Protein AF-A0A3D0WU70-F1 (afdb_monomer)

Structure (mmCIF, N/CA/C/O backbone):
data_AF-A0A3D0WU70-F1
#
_entry.id   AF-A0A3D0WU70-F1
#
loop_
_atom_site.group_PDB
_atom_site.id
_atom_site.type_symbol
_atom_site.label_atom_id
_atom_site.label_alt_id
_atom_site.label_comp_id
_atom_site.label_asym_id
_atom_site.label_entity_id
_atom_site.label_seq_id
_atom_site.pdbx_PDB_ins_code
_atom_site.Cartn_x
_atom_site.Cartn_y
_atom_site.Cartn_z
_atom_site.occupancy
_atom_site.B_iso_or_equiv
_atom_site.auth_seq_id
_atom_site.auth_comp_id
_atom_site.auth_asym_id
_atom_site.auth_atom_id
_atom_site.pdbx_PDB_model_num
ATOM 1 N N . MET A 1 1 ? 118.774 7.873 -28.230 1.00 44.16 1 MET A N 1
ATOM 2 C CA . MET A 1 1 ? 118.208 9.158 -27.761 1.00 44.16 1 MET A CA 1
ATOM 3 C C . MET A 1 1 ? 116.891 9.397 -28.495 1.00 44.16 1 MET A C 1
ATOM 5 O O . MET A 1 1 ? 116.901 9.299 -29.710 1.00 44.16 1 MET A O 1
ATOM 9 N N . LYS A 1 2 ? 115.827 9.745 -27.751 1.00 39.75 2 LYS A N 1
ATOM 10 C CA . LYS A 1 2 ? 114.505 10.269 -28.181 1.00 39.75 2 LYS A CA 1
ATOM 11 C C . LYS A 1 2 ? 113.320 9.288 -28.351 1.00 39.75 2 LYS A C 1
ATOM 13 O O . LYS A 1 2 ? 113.047 8.790 -29.428 1.00 39.75 2 LYS A O 1
ATOM 18 N N . ARG A 1 3 ? 112.591 9.202 -27.227 1.00 41.81 3 ARG A N 1
ATOM 19 C CA . ARG A 1 3 ? 111.144 9.433 -27.000 1.00 41.81 3 ARG A CA 1
ATOM 20 C C . ARG A 1 3 ? 110.108 8.402 -27.486 1.00 41.81 3 ARG A C 1
ATOM 22 O O . ARG A 1 3 ? 109.924 8.153 -28.666 1.00 41.81 3 ARG A O 1
ATOM 29 N N . GLN A 1 4 ? 109.414 7.897 -26.464 1.00 52.16 4 GLN A N 1
ATOM 30 C CA . GLN A 1 4 ? 108.217 7.061 -26.407 1.00 52.16 4 GLN A CA 1
ATOM 31 C C . GLN A 1 4 ? 107.026 7.684 -27.146 1.00 52.16 4 GLN A C 1
ATOM 33 O O . GLN A 1 4 ? 106.934 8.906 -27.178 1.00 52.16 4 GLN A O 1
ATOM 38 N N . ASN A 1 5 ? 106.080 6.850 -27.593 1.00 40.56 5 ASN A N 1
ATOM 39 C CA . ASN A 1 5 ? 104.654 7.185 -27.607 1.00 40.56 5 ASN A CA 1
ATOM 40 C C . ASN A 1 5 ? 103.823 5.925 -27.320 1.00 40.56 5 ASN A C 1
ATOM 42 O O . ASN A 1 5 ? 103.736 5.001 -28.125 1.00 40.56 5 ASN A O 1
ATOM 46 N N . LEU A 1 6 ? 103.253 5.920 -26.119 1.00 47.12 6 LEU A N 1
ATOM 47 C CA . LEU A 1 6 ? 102.232 5.016 -25.614 1.00 47.12 6 LEU A CA 1
ATOM 48 C C . LEU A 1 6 ? 100.904 5.366 -26.302 1.00 47.12 6 LEU A C 1
ATOM 50 O O . LEU A 1 6 ? 100.414 6.479 -26.123 1.00 47.12 6 LEU A O 1
ATOM 54 N N . ILE A 1 7 ? 100.320 4.448 -27.075 1.00 49.50 7 ILE A N 1
ATOM 55 C CA . ILE A 1 7 ? 98.948 4.605 -27.576 1.00 49.50 7 ILE A CA 1
ATOM 56 C C . ILE A 1 7 ? 98.047 3.684 -26.759 1.00 49.50 7 ILE A C 1
ATOM 58 O O . ILE A 1 7 ? 98.131 2.461 -26.829 1.00 49.50 7 ILE A O 1
ATOM 62 N N . ILE A 1 8 ? 97.230 4.325 -25.930 1.00 50.84 8 ILE A N 1
ATOM 63 C CA . ILE A 1 8 ? 96.223 3.733 -25.057 1.00 50.84 8 ILE A CA 1
ATOM 64 C C . ILE A 1 8 ? 95.051 3.274 -25.930 1.00 50.84 8 ILE A C 1
ATOM 66 O O . ILE A 1 8 ? 94.460 4.077 -26.649 1.00 50.84 8 ILE A O 1
ATOM 70 N N . LEU A 1 9 ? 94.711 1.986 -25.862 1.00 48.09 9 LEU A N 1
ATOM 71 C CA . LEU A 1 9 ? 93.532 1.419 -26.512 1.00 48.09 9 LEU A CA 1
ATOM 72 C C . LEU A 1 9 ? 92.296 1.758 -25.659 1.00 48.09 9 LEU A C 1
ATOM 74 O O . LEU A 1 9 ? 91.975 1.056 -24.701 1.00 48.09 9 LEU A O 1
ATOM 78 N N . THR A 1 10 ? 91.624 2.870 -25.949 1.00 51.91 10 THR A N 1
ATOM 79 C CA . THR A 1 10 ? 90.346 3.220 -25.317 1.00 51.91 10 THR A CA 1
ATOM 80 C C . THR A 1 10 ? 89.232 2.348 -25.895 1.00 51.91 10 THR A C 1
ATOM 82 O O . THR A 1 10 ? 88.769 2.554 -27.014 1.00 51.91 10 THR A O 1
ATOM 85 N N . GLY A 1 11 ? 88.801 1.346 -25.128 1.00 50.69 11 GLY A N 1
ATOM 86 C CA . GLY A 1 11 ? 87.610 0.559 -25.436 1.00 50.69 11 GLY A CA 1
ATOM 87 C C . GLY A 1 11 ? 86.354 1.431 -25.375 1.00 50.69 11 GLY A C 1
ATOM 88 O O . GLY A 1 11 ? 86.055 2.029 -24.343 1.00 50.69 11 GLY A O 1
ATOM 89 N N . LEU A 1 12 ? 85.617 1.502 -26.482 1.00 49.53 12 LEU A N 1
ATOM 90 C CA . LEU A 1 12 ? 84.320 2.166 -26.553 1.00 49.53 1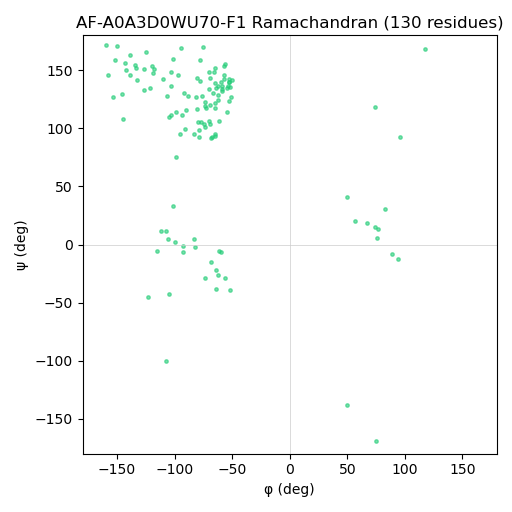2 LEU A CA 1
ATOM 91 C C . LEU A 1 12 ? 83.256 1.231 -25.954 1.00 49.53 12 LEU A C 1
ATOM 93 O O . LEU A 1 12 ? 82.792 0.305 -26.617 1.00 49.53 12 LEU A O 1
ATOM 97 N N . ILE A 1 13 ? 82.880 1.445 -24.692 1.00 60.00 13 ILE A N 1
ATOM 98 C CA . ILE A 1 13 ? 81.716 0.778 -24.093 1.00 60.00 13 ILE A CA 1
ATOM 99 C C . ILE A 1 13 ? 80.468 1.522 -24.572 1.00 60.00 13 ILE A C 1
ATOM 101 O O . ILE A 1 13 ? 80.178 2.630 -24.124 1.00 60.00 13 ILE A O 1
ATOM 105 N N . VAL A 1 14 ? 79.731 0.915 -25.499 1.00 57.75 14 VAL A N 1
ATOM 106 C CA . VAL A 1 14 ? 78.400 1.384 -25.896 1.00 57.75 14 VAL A CA 1
ATOM 107 C C . VAL A 1 14 ? 77.415 0.966 -24.803 1.00 57.75 14 VAL A C 1
ATOM 109 O O . VAL A 1 14 ? 77.066 -0.208 -24.695 1.00 57.75 14 VAL A O 1
ATOM 112 N N . LEU A 1 15 ? 76.971 1.916 -23.975 1.00 59.25 15 LEU A N 1
ATOM 113 C CA . LEU A 1 15 ? 75.803 1.712 -23.116 1.00 59.25 15 LEU A CA 1
ATOM 114 C C . LEU A 1 15 ? 74.556 1.679 -24.008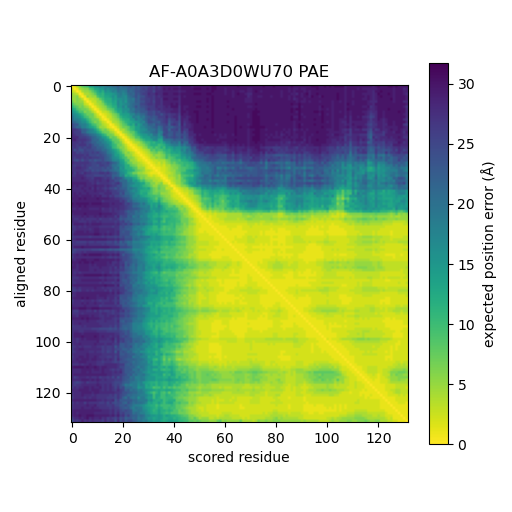 1.00 59.25 15 LEU A C 1
ATOM 116 O O . LEU A 1 15 ? 74.113 2.712 -24.507 1.00 59.25 15 LEU A O 1
ATOM 120 N N . LEU A 1 16 ? 73.982 0.494 -24.204 1.00 49.75 16 LEU A N 1
ATOM 121 C CA . LEU A 1 16 ? 72.638 0.375 -24.762 1.00 49.75 16 LEU A CA 1
ATOM 122 C C . LEU A 1 16 ? 71.626 0.737 -23.664 1.00 49.75 16 LEU A C 1
ATOM 124 O O . LEU A 1 16 ? 71.704 0.164 -22.573 1.00 49.75 16 LEU A O 1
ATOM 128 N N . PRO A 1 17 ? 70.674 1.657 -23.904 1.00 56.50 17 PRO A N 1
ATOM 129 C CA . PRO A 1 17 ? 69.612 1.909 -22.945 1.00 56.50 17 PRO A CA 1
ATOM 130 C C . PRO A 1 17 ? 68.750 0.649 -22.837 1.00 56.50 17 PRO A C 1
ATOM 132 O O . PRO A 1 17 ? 68.136 0.204 -23.810 1.00 56.50 17 PRO A O 1
ATOM 135 N N . LEU A 1 18 ? 68.720 0.064 -21.641 1.00 56.31 18 LEU A N 1
ATOM 136 C CA . LEU A 1 18 ? 67.798 -1.006 -21.295 1.00 56.31 18 LEU A CA 1
ATOM 137 C C . LEU A 1 18 ? 66.391 -0.391 -21.273 1.00 56.31 18 LEU A C 1
ATOM 139 O O . LEU A 1 18 ? 65.966 0.184 -20.274 1.00 56.31 18 LEU A O 1
ATOM 143 N N . ASN A 1 19 ? 65.676 -0.452 -22.395 1.00 61.56 19 ASN A N 1
ATOM 144 C CA . ASN A 1 19 ? 64.254 -0.132 -22.416 1.00 61.56 19 ASN A CA 1
ATOM 145 C C . ASN A 1 19 ? 63.524 -1.234 -21.644 1.00 61.56 19 ASN A C 1
ATOM 147 O O . ASN A 1 19 ? 63.159 -2.267 -22.206 1.00 61.56 19 ASN A O 1
ATOM 151 N N . ALA A 1 20 ? 63.330 -1.028 -20.343 1.00 60.97 20 ALA A N 1
ATOM 152 C CA . ALA A 1 20 ? 62.341 -1.771 -19.586 1.00 60.97 20 ALA A CA 1
ATOM 153 C C . ALA A 1 20 ? 60.964 -1.379 -20.142 1.00 60.97 20 ALA A C 1
ATOM 155 O O . ALA A 1 20 ? 60.397 -0.358 -19.767 1.00 60.97 20 ALA A O 1
ATOM 156 N N . GLN A 1 21 ? 60.448 -2.153 -21.100 1.00 64.25 21 GLN A N 1
ATOM 157 C CA . GLN A 1 21 ? 59.048 -2.044 -21.492 1.00 64.25 21 GLN A CA 1
ATOM 158 C C . GLN A 1 21 ? 58.200 -2.392 -20.267 1.00 64.25 21 GLN A C 1
ATOM 160 O O . GLN A 1 21 ? 58.113 -3.558 -19.878 1.00 64.25 21 GLN A O 1
ATOM 165 N N . GLU A 1 22 ? 57.577 -1.386 -19.651 1.00 64.88 22 GLU A N 1
ATOM 166 C CA . GLU A 1 22 ? 56.485 -1.614 -18.711 1.00 64.88 22 GLU A CA 1
ATOM 167 C C . GLU A 1 22 ? 55.429 -2.464 -19.424 1.00 64.88 22 GLU A C 1
ATOM 169 O O . GLU A 1 22 ? 54.816 -2.037 -20.407 1.00 64.88 22 GLU A O 1
ATOM 174 N N . LYS A 1 23 ? 55.230 -3.701 -18.956 1.00 64.06 23 LYS A N 1
ATOM 175 C CA . LYS A 1 23 ? 54.118 -4.534 -19.411 1.00 64.06 23 LYS A CA 1
ATOM 176 C C . LYS A 1 23 ? 52.821 -3.852 -18.976 1.00 64.06 23 LYS A C 1
ATOM 178 O O . LYS A 1 23 ? 52.370 -4.041 -17.850 1.00 64.06 23 LYS A O 1
ATOM 183 N N . LYS A 1 24 ? 52.221 -3.057 -19.863 1.00 66.81 24 LYS A N 1
ATOM 184 C CA . LYS A 1 24 ? 50.851 -2.571 -19.693 1.00 66.81 24 LYS A CA 1
ATOM 185 C C . LYS A 1 24 ? 49.909 -3.758 -19.845 1.00 66.81 24 LYS A C 1
ATOM 187 O O . LYS A 1 24 ? 49.695 -4.254 -20.948 1.00 66.81 24 LYS A O 1
ATOM 192 N N . TYR A 1 25 ? 49.389 -4.241 -18.723 1.00 74.81 25 TYR A N 1
ATOM 193 C CA . TYR A 1 25 ? 48.292 -5.199 -18.733 1.00 74.81 25 TYR A CA 1
ATOM 194 C C . TYR A 1 25 ? 47.021 -4.494 -19.222 1.00 74.81 25 TYR A C 1
ATOM 196 O O . TYR A 1 25 ? 46.830 -3.318 -18.901 1.00 74.81 25 TYR A O 1
ATOM 204 N N . PRO A 1 26 ? 46.159 -5.174 -19.997 1.00 78.44 26 PRO A N 1
ATOM 205 C CA . PRO A 1 26 ? 44.871 -4.610 -20.364 1.00 78.44 26 PRO A CA 1
ATOM 206 C C . PRO A 1 26 ? 44.073 -4.304 -19.096 1.00 78.44 26 PRO A C 1
ATOM 208 O O . PRO A 1 26 ? 44.004 -5.120 -18.172 1.00 78.44 26 PRO A O 1
ATOM 211 N N . GLU A 1 27 ? 43.490 -3.111 -19.057 1.00 81.56 27 GLU A N 1
ATOM 212 C CA . GLU A 1 27 ? 42.611 -2.696 -17.974 1.00 81.56 27 GLU A CA 1
ATOM 213 C C . GLU A 1 27 ? 41.392 -3.627 -17.946 1.00 81.56 27 GLU A C 1
ATOM 215 O O . GLU A 1 27 ? 40.858 -4.003 -18.995 1.00 81.56 27 GLU A O 1
ATOM 220 N N . ARG A 1 28 ? 40.971 -4.065 -16.752 1.00 79.81 28 ARG A N 1
ATOM 221 C CA . ARG A 1 28 ? 39.771 -4.901 -16.646 1.00 79.81 28 ARG A CA 1
ATOM 222 C C . ARG A 1 28 ? 38.584 -4.091 -17.151 1.00 79.81 28 ARG A C 1
ATOM 224 O O . ARG A 1 28 ? 38.361 -2.979 -16.681 1.00 79.81 28 ARG A O 1
ATOM 231 N N . ALA A 1 29 ? 37.822 -4.671 -18.075 1.00 81.94 29 ALA A N 1
ATOM 232 C CA . ALA A 1 29 ? 36.573 -4.074 -18.519 1.00 81.94 29 ALA A CA 1
ATOM 233 C C . ALA A 1 29 ? 35.682 -3.769 -17.298 1.00 81.94 29 ALA A C 1
ATOM 235 O O . ALA A 1 29 ? 35.636 -4.581 -16.364 1.00 81.94 29 ALA A O 1
ATOM 236 N N . PRO A 1 30 ? 34.991 -2.617 -17.282 1.00 85.62 30 PRO A N 1
ATOM 237 C CA . PRO A 1 30 ? 34.080 -2.282 -16.199 1.00 85.62 30 PRO A CA 1
ATOM 238 C C . PRO A 1 30 ? 32.992 -3.352 -16.098 1.00 85.62 30 PRO A C 1
ATOM 240 O O . PRO A 1 30 ? 32.449 -3.802 -17.108 1.00 85.62 30 PRO A O 1
ATOM 243 N N . MET A 1 31 ? 32.674 -3.768 -14.872 1.00 83.31 31 MET A N 1
ATOM 244 C CA . MET A 1 31 ? 31.559 -4.681 -14.650 1.00 83.31 31 MET A CA 1
ATOM 245 C C . MET A 1 31 ? 30.248 -4.011 -15.064 1.00 83.31 31 MET A C 1
ATOM 247 O O . MET A 1 31 ? 29.989 -2.866 -14.695 1.00 83.31 31 MET A O 1
ATOM 251 N N . THR A 1 32 ? 29.408 -4.737 -15.798 1.00 83.06 32 THR A N 1
ATOM 252 C CA . THR A 1 32 ? 28.018 -4.340 -16.056 1.00 83.06 32 THR A CA 1
ATOM 253 C C . THR A 1 32 ? 27.086 -5.174 -15.170 1.00 83.06 32 THR A C 1
ATOM 255 O O . THR A 1 32 ? 27.414 -6.332 -14.905 1.00 83.06 32 THR A O 1
ATOM 258 N N . PRO A 1 33 ? 25.931 -4.648 -14.716 1.00 75.06 33 PRO A N 1
ATOM 259 C CA . PRO A 1 33 ? 24.968 -5.420 -13.917 1.00 75.06 33 PRO A CA 1
ATOM 260 C C . PRO A 1 33 ? 24.583 -6.755 -14.570 1.00 75.06 33 PRO A C 1
ATOM 262 O O . PRO A 1 33 ? 24.564 -7.794 -13.912 1.00 75.06 33 PRO A O 1
ATOM 265 N N . ALA A 1 34 ? 24.430 -6.743 -15.899 1.00 78.19 34 ALA A N 1
ATOM 266 C CA . ALA A 1 34 ? 24.124 -7.916 -16.711 1.00 78.19 34 ALA A CA 1
ATOM 267 C C . ALA A 1 34 ? 25.133 -9.068 -16.547 1.00 78.19 34 ALA A C 1
ATOM 269 O O . ALA A 1 34 ? 24.756 -10.228 -16.669 1.00 78.19 34 ALA A O 1
ATOM 270 N N . MET A 1 35 ? 26.404 -8.785 -16.227 1.00 81.25 35 MET A N 1
ATOM 271 C CA . MET A 1 35 ? 27.422 -9.826 -15.998 1.00 81.25 35 MET A CA 1
ATOM 272 C C . MET A 1 35 ? 27.171 -10.650 -14.726 1.00 81.25 35 MET A C 1
ATOM 274 O O . MET A 1 35 ? 27.788 -11.699 -14.553 1.00 81.25 35 MET A O 1
ATOM 278 N N . THR A 1 36 ? 26.295 -10.181 -13.834 1.00 78.69 36 THR A N 1
ATOM 279 C CA . THR A 1 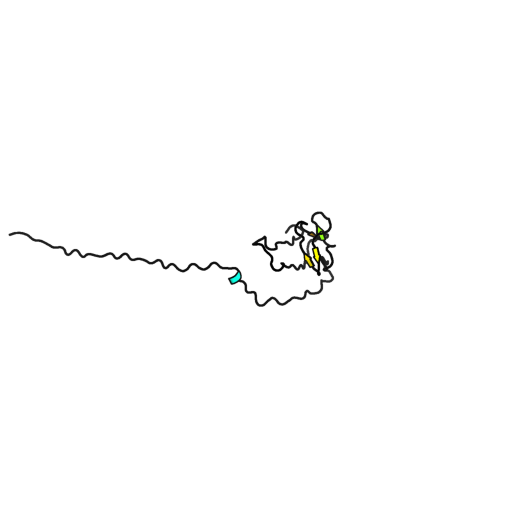36 ? 25.916 -10.859 -12.583 1.00 78.69 36 THR A CA 1
ATOM 280 C C . THR A 1 36 ? 24.450 -11.289 -12.539 1.00 78.69 36 THR A C 1
ATOM 282 O O . THR A 1 36 ? 24.039 -11.966 -11.599 1.00 78.69 36 THR A O 1
ATOM 285 N N . GLU A 1 37 ? 23.656 -10.923 -13.542 1.00 79.69 37 GLU A N 1
ATOM 286 C CA . GLU A 1 37 ? 22.237 -11.257 -13.601 1.00 79.69 37 GLU A CA 1
ATOM 287 C C . GLU A 1 37 ? 22.029 -12.675 -14.156 1.00 79.69 37 GLU A C 1
ATOM 289 O O . GLU A 1 37 ? 21.954 -12.902 -15.363 1.00 79.69 37 GLU A O 1
ATOM 294 N N . TYR A 1 38 ? 21.909 -13.649 -13.255 1.00 74.19 38 TYR A N 1
ATOM 295 C CA . TYR A 1 38 ? 21.428 -14.987 -13.591 1.00 74.19 38 TYR A CA 1
ATOM 296 C C . TYR A 1 38 ? 19.905 -15.036 -13.409 1.00 74.19 38 TYR A C 1
ATOM 298 O O . TYR A 1 38 ? 19.405 -15.188 -12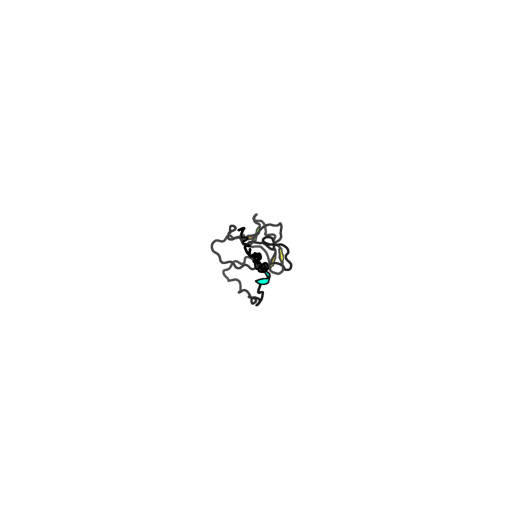.300 1.00 74.19 38 TYR A O 1
ATOM 306 N N . TRP A 1 39 ? 19.160 -14.904 -14.510 1.00 71.94 39 TRP A N 1
ATOM 307 C CA . TRP A 1 39 ? 17.685 -14.895 -14.525 1.00 71.94 39 TRP A CA 1
ATOM 308 C C . TRP A 1 39 ? 17.041 -16.290 -14.522 1.00 71.94 39 TRP A C 1
ATOM 310 O O . TRP A 1 39 ? 15.826 -16.416 -14.684 1.00 71.94 39 TRP A O 1
ATOM 320 N N . GLN A 1 40 ? 17.838 -17.353 -14.410 1.00 82.62 40 GLN A N 1
ATOM 321 C CA . GLN A 1 40 ? 17.359 -18.730 -14.457 1.00 82.62 40 GLN A CA 1
ATOM 322 C C . GLN A 1 40 ? 17.957 -19.575 -13.320 1.00 82.62 40 GLN A C 1
ATOM 324 O O . GLN A 1 40 ? 19.146 -19.432 -13.031 1.00 82.62 40 GLN A O 1
ATOM 329 N N . PRO A 1 41 ? 17.164 -20.483 -12.718 1.00 84.44 41 PRO A N 1
ATOM 330 C CA . PRO A 1 41 ? 15.761 -20.745 -13.042 1.00 84.44 41 PRO A CA 1
ATOM 331 C C . PRO A 1 41 ? 14.857 -19.584 -12.609 1.00 84.44 41 PRO A C 1
ATOM 333 O O . PRO A 1 41 ? 15.138 -18.892 -11.634 1.00 84.44 41 PRO A O 1
ATOM 336 N N . GLN A 1 42 ? 13.778 -19.360 -13.360 1.00 79.38 42 GLN A N 1
ATOM 337 C CA . GLN A 1 42 ? 12.714 -18.484 -12.882 1.00 79.38 42 GLN A CA 1
ATOM 338 C C . GLN A 1 42 ? 12.202 -19.068 -11.558 1.00 79.38 42 GLN A C 1
ATOM 340 O O . GLN A 1 42 ? 11.987 -20.286 -11.501 1.00 79.38 42 GLN A O 1
ATOM 345 N N . PRO A 1 43 ? 12.050 -18.258 -10.497 1.00 81.12 43 PRO A N 1
ATOM 346 C CA . PRO A 1 43 ? 11.449 -18.732 -9.263 1.00 81.12 43 PRO A CA 1
ATOM 347 C C . PRO A 1 43 ? 10.104 -19.402 -9.573 1.00 81.12 43 PRO A C 1
ATOM 349 O O . PRO A 1 43 ? 9.350 -18.874 -10.395 1.00 81.12 43 PRO A O 1
ATOM 352 N N . PRO A 1 44 ? 9.811 -20.569 -8.978 1.00 80.94 44 PRO A N 1
ATOM 353 C CA . PRO A 1 44 ? 8.516 -21.203 -9.164 1.00 80.94 44 PRO A CA 1
ATOM 354 C C . PRO A 1 44 ? 7.409 -20.244 -8.726 1.00 80.94 44 PRO A C 1
ATOM 356 O O . PRO A 1 44 ? 7.562 -19.510 -7.748 1.00 80.94 44 PRO A O 1
ATOM 359 N N . GLU A 1 45 ? 6.298 -20.256 -9.457 1.00 79.81 45 GLU A N 1
ATOM 360 C CA . GLU A 1 45 ? 5.117 -19.486 -9.087 1.00 79.81 45 GLU A CA 1
ATOM 361 C C . GLU A 1 45 ? 4.593 -19.992 -7.739 1.00 79.81 45 GLU A C 1
ATOM 363 O O . GLU A 1 45 ? 4.348 -21.187 -7.559 1.00 79.81 45 GLU A O 1
ATOM 368 N N . VAL A 1 46 ? 4.463 -19.082 -6.777 1.00 74.69 46 VAL A N 1
ATOM 369 C CA . VAL A 1 46 ? 3.898 -19.380 -5.463 1.00 74.69 46 VAL A CA 1
ATOM 370 C C . VAL A 1 46 ? 2.449 -18.931 -5.489 1.00 74.69 46 VAL A C 1
ATOM 372 O O . VAL A 1 46 ? 2.172 -17.739 -5.585 1.00 74.69 46 VAL A O 1
ATOM 375 N N . THR A 1 47 ? 1.519 -19.878 -5.394 1.00 74.81 47 THR A N 1
ATOM 376 C CA . THR A 1 47 ? 0.132 -19.559 -5.048 1.00 74.81 47 THR A CA 1
ATOM 377 C C . THR A 1 47 ? 0.083 -19.226 -3.561 1.00 74.81 47 THR A C 1
ATOM 379 O O . THR A 1 47 ? 0.428 -20.103 -2.765 1.00 74.81 47 THR A O 1
ATOM 382 N N . PRO A 1 48 ? -0.320 -18.005 -3.167 1.00 72.62 48 PRO A N 1
ATOM 383 C CA . PRO A 1 48 ? -0.429 -17.658 -1.760 1.00 72.62 48 PRO A CA 1
ATOM 384 C C . PRO A 1 48 ? -1.421 -18.588 -1.068 1.00 72.62 48 PRO A C 1
ATOM 386 O O . PRO A 1 48 ? -2.485 -18.892 -1.619 1.00 72.62 48 PRO A O 1
ATOM 389 N N . ASP A 1 49 ? -1.088 -19.008 0.151 1.00 77.75 49 ASP A N 1
ATOM 390 C CA . ASP A 1 49 ? -2.076 -19.623 1.026 1.00 77.75 49 ASP A CA 1
ATOM 391 C C . ASP A 1 49 ? -3.251 -18.651 1.235 1.00 77.75 49 ASP A C 1
ATOM 393 O O . ASP A 1 49 ? -3.084 -17.427 1.134 1.00 77.75 49 ASP A O 1
ATOM 397 N N . PRO A 1 50 ? -4.459 -19.165 1.529 1.00 86.12 50 PRO A N 1
ATOM 398 C CA . PRO A 1 50 ? -5.564 -18.315 1.935 1.00 86.12 50 PRO A CA 1
ATOM 399 C C . PRO A 1 50 ? -5.124 -17.372 3.053 1.00 86.12 50 PRO A C 1
ATOM 401 O O . PRO A 1 50 ? -4.384 -17.768 3.954 1.00 86.12 50 PRO A O 1
ATOM 404 N N . VAL A 1 51 ? -5.616 -16.133 3.006 1.00 89.69 51 VAL A N 1
ATOM 405 C CA . VAL A 1 51 ? -5.376 -15.166 4.078 1.00 89.69 51 VAL A CA 1
ATOM 406 C C . VAL A 1 51 ? -5.738 -15.825 5.418 1.00 89.69 51 VAL A C 1
ATOM 408 O O . VAL A 1 51 ? -6.854 -16.350 5.530 1.00 89.69 51 VAL A O 1
ATOM 411 N N . PRO A 1 52 ? -4.828 -15.830 6.414 1.00 92.81 52 PRO A N 1
ATOM 412 C CA . PRO A 1 52 ? -5.110 -16.414 7.718 1.00 92.81 52 PRO A CA 1
ATOM 413 C C . PRO A 1 52 ? -6.403 -15.853 8.308 1.00 92.81 52 PRO A C 1
ATOM 415 O O . PRO A 1 52 ? -6.711 -14.672 8.152 1.00 92.81 52 PRO A O 1
ATOM 418 N N . SER A 1 53 ? -7.179 -16.694 8.992 1.00 93.44 53 SER A N 1
ATOM 419 C CA . SER A 1 53 ? -8.506 -16.307 9.492 1.00 93.44 53 SER A CA 1
ATOM 420 C C . SER A 1 53 ? -8.477 -15.184 10.533 1.00 93.44 53 SER A C 1
ATOM 422 O O . SER A 1 53 ? -9.496 -14.537 10.758 1.00 93.44 53 SER A O 1
ATOM 424 N N . ASP A 1 54 ? -7.338 -14.984 11.194 1.00 93.94 54 ASP A N 1
ATOM 425 C CA . ASP A 1 54 ? -7.091 -13.932 12.180 1.00 93.94 54 ASP A CA 1
ATOM 426 C C . ASP A 1 54 ? -6.486 -12.655 11.570 1.00 93.94 54 ASP A C 1
ATOM 428 O O . ASP A 1 54 ? -6.367 -11.640 12.260 1.00 93.94 54 ASP A O 1
ATOM 432 N N . ALA A 1 55 ? -6.126 -12.671 10.284 1.00 95.94 55 ALA A N 1
ATOM 433 C CA . ALA A 1 55 ? -5.530 -11.523 9.625 1.00 95.94 55 ALA A CA 1
ATOM 434 C C . ALA A 1 55 ? -6.580 -10.465 9.259 1.00 95.94 55 ALA A C 1
ATOM 436 O O . ALA A 1 55 ? -7.673 -10.749 8.761 1.00 95.94 55 ALA A O 1
ATOM 437 N N . ILE A 1 56 ? -6.204 -9.199 9.439 1.00 97.19 56 ILE A N 1
ATOM 438 C CA . ILE A 1 56 ? -6.988 -8.069 8.945 1.00 97.19 56 ILE A CA 1
ATOM 439 C C . ILE A 1 56 ? -6.680 -7.885 7.461 1.00 97.19 56 ILE A C 1
ATOM 441 O O . ILE A 1 56 ? -5.555 -7.563 7.077 1.00 97.19 56 ILE A O 1
ATOM 445 N N . VAL A 1 57 ? -7.697 -8.056 6.618 1.00 96.56 57 VAL A N 1
ATOM 446 C CA . VAL A 1 57 ? -7.565 -7.867 5.170 1.00 96.56 57 VAL A CA 1
ATOM 447 C C . VAL A 1 57 ? -7.462 -6.376 4.857 1.00 96.56 57 VAL A C 1
ATOM 449 O O . VAL A 1 57 ? -8.466 -5.665 4.823 1.00 96.56 57 VAL A O 1
ATOM 452 N N . LEU A 1 58 ? -6.242 -5.899 4.607 1.00 98.06 58 LEU A N 1
ATOM 453 C CA . LEU A 1 58 ? -6.003 -4.505 4.219 1.00 98.06 58 LEU A CA 1
ATOM 454 C C . LEU A 1 58 ? -6.443 -4.217 2.777 1.00 98.06 58 LEU A C 1
ATOM 456 O O . LEU A 1 58 ? -6.821 -3.090 2.464 1.00 98.06 58 LEU A O 1
ATOM 460 N N . PHE A 1 59 ? -6.415 -5.214 1.892 1.00 97.88 59 PHE A N 1
ATOM 461 C CA . PHE A 1 59 ? -6.881 -5.082 0.515 1.00 97.88 59 PHE A CA 1
ATOM 462 C C . PHE A 1 59 ? -7.343 -6.434 -0.037 1.00 97.88 59 PHE A C 1
ATOM 464 O O . PHE A 1 59 ? -6.603 -7.410 0.010 1.00 97.88 59 PHE A O 1
ATOM 471 N N . ASP A 1 60 ? -8.566 -6.478 -0.566 1.00 94.31 60 ASP A N 1
ATOM 472 C CA . ASP A 1 60 ? -9.224 -7.686 -1.088 1.00 94.31 60 ASP A CA 1
ATOM 473 C C . ASP A 1 60 ? -9.414 -7.655 -2.617 1.00 94.31 60 ASP A C 1
ATOM 475 O O . ASP A 1 60 ? -10.190 -8.432 -3.175 1.00 94.31 60 ASP A O 1
ATOM 479 N N . GLY A 1 61 ? -8.769 -6.705 -3.299 1.00 96.25 61 GLY A N 1
ATOM 480 C CA . GLY A 1 61 ? -8.935 -6.490 -4.734 1.00 96.25 61 GLY A CA 1
ATOM 481 C C . GLY A 1 61 ? -10.063 -5.529 -5.125 1.00 96.25 61 GLY A C 1
ATOM 482 O O . GLY A 1 61 ? -10.161 -5.186 -6.306 1.00 96.25 61 GLY A O 1
ATOM 483 N N . LYS A 1 62 ? -10.916 -5.079 -4.190 1.00 97.19 62 LYS A N 1
ATOM 484 C CA . LYS A 1 62 ? -12.140 -4.327 -4.537 1.00 97.19 62 LYS A CA 1
ATOM 485 C C . LYS A 1 62 ? -12.065 -2.836 -4.266 1.00 97.19 62 LYS A C 1
ATOM 487 O O . LYS A 1 62 ? -12.586 -2.052 -5.056 1.00 97.19 62 LYS A O 1
ATOM 492 N N . ASN A 1 63 ? -11.504 -2.426 -3.132 1.00 97.69 63 ASN A N 1
ATOM 493 C CA . ASN A 1 63 ? -11.497 -1.022 -2.722 1.00 97.69 63 ASN A CA 1
ATOM 494 C C . ASN A 1 63 ? -10.406 -0.718 -1.686 1.00 97.69 63 ASN A C 1
ATOM 496 O O . ASN A 1 63 ? -9.773 -1.615 -1.142 1.00 97.69 63 ASN A O 1
ATOM 500 N N . LEU A 1 64 ? -10.229 0.571 -1.394 1.00 98.31 64 LEU A N 1
ATOM 501 C CA . LEU A 1 64 ? -9.277 1.087 -0.407 1.00 98.31 64 LEU A CA 1
ATOM 502 C C . LEU A 1 64 ? -9.957 1.476 0.916 1.00 98.31 64 LEU A C 1
ATOM 504 O O . LEU A 1 64 ? -9.555 2.436 1.563 1.00 98.31 64 LEU A O 1
ATOM 508 N N . SER A 1 65 ? -11.015 0.775 1.335 1.00 97.81 65 SER A N 1
ATOM 509 C CA . SER A 1 65 ? -11.790 1.152 2.533 1.00 97.81 65 SER A CA 1
ATOM 510 C C . SER A 1 65 ? -10.991 1.122 3.838 1.00 97.81 65 SER A C 1
ATOM 512 O O . SER A 1 65 ? -11.321 1.884 4.748 1.00 97.81 65 SER A O 1
ATOM 514 N N . GLN A 1 66 ? -9.939 0.303 3.919 1.00 98.38 66 GLN A N 1
ATOM 515 C CA . GLN A 1 66 ? -9.011 0.241 5.057 1.00 98.38 66 GLN A CA 1
ATOM 516 C C . GLN A 1 66 ? -7.923 1.323 5.019 1.00 98.38 66 GLN A C 1
ATOM 518 O O . GLN A 1 66 ? -7.124 1.425 5.949 1.00 98.38 66 GLN A O 1
ATOM 523 N N . TRP A 1 67 ? -7.909 2.144 3.968 1.00 98.69 67 TRP A N 1
ATOM 524 C CA . TRP A 1 67 ? -6.884 3.145 3.717 1.00 98.69 67 TRP A CA 1
ATOM 525 C C . TRP A 1 67 ? -7.471 4.553 3.678 1.00 98.69 67 TRP A C 1
ATOM 527 O O . TRP A 1 67 ? -8.636 4.782 3.339 1.00 98.69 67 TRP A O 1
ATOM 537 N N . GLU A 1 68 ? -6.627 5.513 4.007 1.00 98.56 68 GLU A N 1
ATOM 538 C CA . GLU A 1 68 ? -6.872 6.945 3.895 1.00 98.56 68 GLU A CA 1
ATOM 539 C C . GLU A 1 68 ? -5.606 7.632 3.378 1.00 98.56 68 GLU A C 1
ATOM 541 O O . GLU A 1 68 ? -4.525 7.045 3.393 1.00 98.56 68 GLU A O 1
ATOM 546 N N . ASN A 1 69 ? -5.720 8.860 2.885 1.00 97.56 69 ASN A N 1
ATOM 547 C CA . ASN A 1 69 ? -4.544 9.671 2.591 1.00 97.56 69 ASN A CA 1
ATOM 548 C C . ASN A 1 69 ? -3.931 10.224 3.891 1.00 97.56 69 ASN A C 1
ATOM 550 O O . ASN A 1 69 ? -4.558 10.201 4.951 1.00 97.56 69 ASN A O 1
ATOM 554 N N . SER A 1 70 ? -2.735 10.809 3.811 1.00 93.56 70 SER A N 1
ATOM 555 C CA . SER A 1 70 ? -2.036 11.379 4.980 1.00 93.56 70 SER A CA 1
ATOM 556 C C . SER A 1 70 ? -2.781 12.526 5.692 1.00 93.56 70 SER A C 1
ATOM 558 O O . SER A 1 70 ? -2.318 13.019 6.717 1.00 93.56 70 SER A O 1
ATOM 560 N N . LYS A 1 71 ? -3.912 12.995 5.147 1.00 94.19 71 LYS A N 1
ATOM 561 C CA . LYS A 1 71 ? -4.770 14.047 5.719 1.00 94.19 71 LYS A CA 1
ATOM 562 C C . LYS A 1 71 ? -6.070 13.490 6.322 1.00 94.19 71 LYS A C 1
ATOM 564 O O . LYS A 1 71 ? -6.921 14.282 6.718 1.00 94.19 71 LYS A O 1
ATOM 569 N N . GLY A 1 72 ? -6.249 12.166 6.359 1.00 95.06 72 GLY A N 1
ATOM 570 C CA . GLY A 1 72 ? -7.460 11.510 6.871 1.00 95.06 72 GLY A CA 1
ATOM 571 C C . GLY A 1 72 ? -8.662 11.543 5.918 1.00 95.06 72 GLY A C 1
ATOM 572 O O . GLY A 1 72 ? -9.788 11.275 6.331 1.00 95.06 72 GLY A O 1
ATOM 573 N N . ALA A 1 73 ? -8.460 11.897 4.645 1.00 97.31 73 ALA A N 1
ATOM 574 C CA . ALA A 1 73 ? -9.494 11.805 3.612 1.00 97.31 73 ALA A CA 1
ATOM 575 C C . ALA A 1 73 ? -9.377 10.470 2.844 1.00 97.31 73 ALA A C 1
ATOM 577 O O . ALA A 1 73 ? -8.384 9.758 3.009 1.00 97.31 73 ALA A O 1
ATOM 578 N N . PRO A 1 74 ? -10.356 10.090 2.000 1.00 98.12 74 PRO A N 1
ATOM 579 C CA . PRO A 1 74 ? -10.288 8.839 1.245 1.00 98.12 74 PRO A CA 1
ATOM 580 C C . PRO A 1 74 ? -8.984 8.686 0.449 1.00 98.12 74 PRO A C 1
ATOM 582 O O . PRO A 1 74 ? -8.499 9.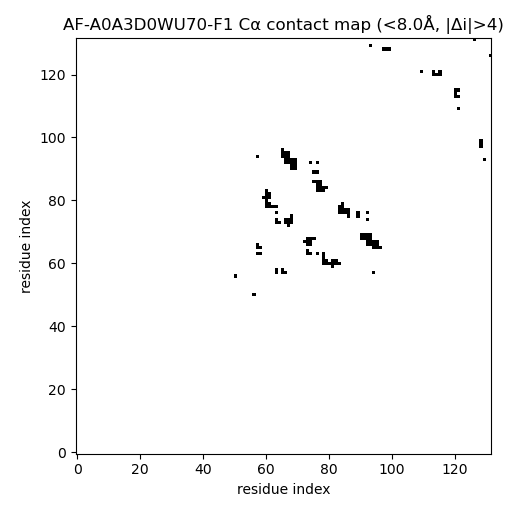642 -0.152 1.00 98.12 74 PRO A O 1
ATOM 585 N N . ALA A 1 75 ? -8.430 7.472 0.435 1.00 98.31 75 ALA A N 1
ATOM 586 C CA . ALA A 1 75 ? -7.278 7.132 -0.391 1.00 98.31 75 ALA A CA 1
ATOM 587 C C . ALA A 1 75 ? -7.648 7.183 -1.885 1.00 98.31 75 ALA A C 1
ATOM 58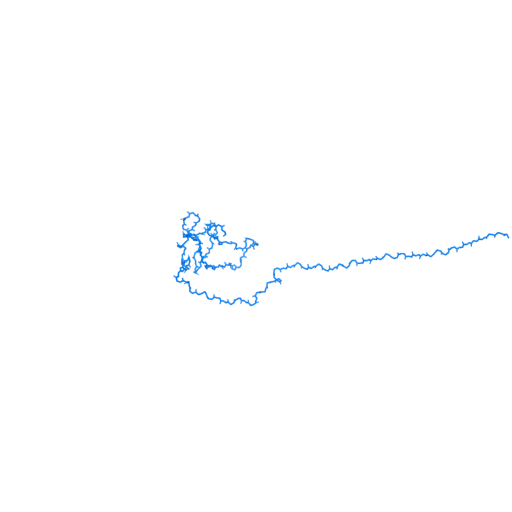9 O O . ALA A 1 75 ? -8.640 6.592 -2.309 1.00 98.31 75 ALA A O 1
ATOM 590 N N . GLU A 1 76 ? -6.831 7.870 -2.686 1.00 97.69 76 GLU A N 1
ATOM 591 C CA . GLU A 1 76 ? -7.137 8.170 -4.096 1.00 97.69 76 GLU A CA 1
ATOM 592 C C . GLU A 1 76 ? -6.296 7.365 -5.099 1.00 97.69 76 GLU A C 1
ATOM 594 O O . GLU A 1 76 ? -6.276 7.664 -6.299 1.00 97.69 76 GLU A O 1
ATOM 599 N N . TRP A 1 77 ? -5.583 6.340 -4.628 1.00 98.31 77 TRP A N 1
ATOM 600 C CA . TRP A 1 77 ? -4.907 5.397 -5.518 1.00 98.31 77 TRP A CA 1
ATOM 60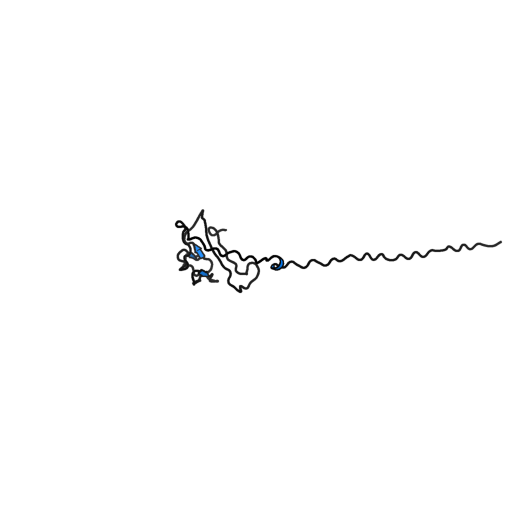1 C C . TRP A 1 77 ? -5.937 4.608 -6.339 1.00 98.31 77 TRP A C 1
ATOM 603 O O . TRP A 1 77 ? -7.089 4.434 -5.944 1.00 98.31 77 TRP A O 1
ATOM 613 N N . THR A 1 78 ? -5.544 4.175 -7.537 1.00 98.31 78 THR A N 1
ATOM 614 C CA . THR A 1 78 ? -6.495 3.626 -8.516 1.00 98.31 78 THR A CA 1
ATOM 615 C C . THR A 1 78 ? -6.639 2.124 -8.339 1.00 98.31 78 THR A C 1
ATOM 617 O O . THR A 1 78 ? -5.679 1.398 -8.576 1.00 98.31 78 THR A O 1
ATOM 620 N N . VAL A 1 79 ? -7.830 1.649 -7.976 1.00 98.38 79 VAL A N 1
ATOM 621 C CA . VAL A 1 79 ? -8.143 0.214 -7.900 1.00 98.38 79 VAL A CA 1
ATOM 622 C C . VAL A 1 79 ? -8.635 -0.278 -9.256 1.00 98.38 79 VAL A C 1
ATOM 624 O O . VAL A 1 79 ? -9.559 0.301 -9.828 1.00 98.38 79 VAL A O 1
ATOM 627 N N . HIS A 1 80 ? -8.031 -1.343 -9.775 1.00 97.75 80 HIS A N 1
ATOM 628 C CA . HIS A 1 80 ? -8.474 -2.007 -10.997 1.00 97.75 80 HIS A CA 1
ATOM 629 C C . HIS A 1 80 ? -7.961 -3.452 -11.042 1.00 97.75 80 HIS A C 1
ATOM 631 O O . HIS A 1 80 ? -6.848 -3.731 -10.613 1.00 97.75 80 HIS A O 1
ATOM 637 N N . ASN A 1 81 ? -8.746 -4.373 -11.609 1.00 96.25 81 ASN A N 1
ATOM 638 C CA . ASN A 1 81 ? -8.341 -5.766 -11.861 1.00 96.25 81 ASN A CA 1
ATOM 639 C C . ASN A 1 81 ? -7.722 -6.484 -10.642 1.00 96.25 81 ASN A C 1
ATOM 641 O O . ASN A 1 81 ? -6.721 -7.180 -10.782 1.00 96.25 81 ASN A O 1
ATOM 645 N N . GLY A 1 82 ? -8.281 -6.285 -9.444 1.00 96.44 82 GLY A N 1
ATOM 646 C CA . GLY A 1 82 ? -7.791 -6.940 -8.229 1.00 96.44 82 GLY A CA 1
ATOM 647 C C . GLY A 1 82 ? -6.494 -6.362 -7.655 1.00 96.44 82 GLY A C 1
ATOM 648 O O . GLY A 1 82 ? -5.979 -6.910 -6.690 1.00 96.44 82 GLY A O 1
ATOM 649 N N . VAL A 1 83 ? -5.975 -5.259 -8.205 1.00 97.38 83 VAL A N 1
ATOM 650 C CA . VAL A 1 83 ? -4.808 -4.528 -7.687 1.00 97.38 83 VAL A CA 1
ATOM 651 C C . VAL A 1 83 ? -5.156 -3.062 -7.457 1.00 97.38 83 VAL A C 1
ATOM 653 O O . VAL A 1 83 ? -6.157 -2.558 -7.971 1.00 97.38 83 VAL A O 1
ATOM 656 N N . PHE A 1 84 ? -4.316 -2.345 -6.719 1.00 98.12 84 PHE A N 1
ATOM 657 C CA . PHE A 1 84 ? -4.316 -0.890 -6.757 1.00 98.12 84 PHE A CA 1
ATOM 658 C C . PHE A 1 84 ? -2.970 -0.364 -7.246 1.00 98.12 84 PHE A C 1
ATOM 660 O O . PHE A 1 84 ? -1.920 -0.954 -7.003 1.00 98.12 84 PHE A O 1
ATOM 667 N N . THR A 1 85 ? -3.017 0.763 -7.945 1.00 98.00 85 THR A N 1
ATOM 668 C CA . THR A 1 85 ? -1.857 1.407 -8.554 1.00 98.00 85 THR A CA 1
ATOM 669 C C . THR A 1 85 ? -1.719 2.822 -8.006 1.00 98.00 85 THR A C 1
ATOM 671 O O . THR A 1 85 ? -2.698 3.573 -7.932 1.00 98.00 85 THR A O 1
ATOM 674 N N . VAL A 1 86 ? -0.487 3.194 -7.651 1.00 97.62 86 VAL A N 1
ATOM 675 C CA . VAL A 1 86 ? -0.135 4.541 -7.189 1.00 97.62 86 VAL A CA 1
ATOM 676 C C . VAL A 1 86 ? -0.613 5.588 -8.194 1.00 97.62 86 VAL A C 1
ATOM 678 O O . VAL A 1 86 ? -0.207 5.576 -9.359 1.00 97.62 86 VAL A O 1
ATOM 681 N N . LYS A 1 87 ? -1.425 6.542 -7.732 1.00 96.81 87 LYS A N 1
ATOM 682 C CA . LYS A 1 87 ? -1.807 7.721 -8.516 1.00 96.81 87 LYS A CA 1
ATOM 683 C C . LYS A 1 87 ? -0.881 8.878 -8.148 1.00 96.81 87 LYS A C 1
ATOM 685 O O . LYS A 1 87 ? -1.085 9.577 -7.161 1.00 96.81 87 LYS A O 1
ATOM 690 N N . LYS A 1 88 ? 0.183 9.075 -8.932 1.00 92.56 88 LYS A N 1
ATOM 691 C CA . LYS A 1 88 ? 1.148 10.159 -8.675 1.00 92.56 88 LYS A CA 1
ATOM 692 C C . LYS A 1 88 ? 0.426 11.508 -8.560 1.00 92.56 88 LYS A C 1
ATOM 694 O O . LYS A 1 88 ? -0.457 11.811 -9.357 1.00 92.56 88 LYS A O 1
ATOM 699 N N . GLY A 1 89 ? 0.820 12.309 -7.571 1.00 94.81 89 GLY A N 1
ATOM 700 C CA . GLY A 1 89 ? 0.209 13.608 -7.273 1.00 94.81 89 GLY A CA 1
ATOM 701 C C . GLY A 1 89 ? -0.891 13.580 -6.206 1.00 94.81 89 GLY A C 1
ATOM 702 O O . GLY A 1 89 ? -1.228 14.642 -5.696 1.00 94.81 89 GLY A O 1
ATOM 703 N N . THR A 1 90 ? -1.403 12.407 -5.807 1.00 96.44 90 THR A N 1
ATOM 704 C CA . THR A 1 90 ? -2.366 12.303 -4.687 1.00 96.44 90 THR A CA 1
ATOM 705 C C . THR A 1 90 ? -1.710 12.027 -3.333 1.00 96.44 90 THR A C 1
ATOM 707 O O . THR A 1 90 ? -2.402 11.950 -2.324 1.00 96.44 90 THR A O 1
ATOM 710 N N . GLY A 1 91 ? -0.382 11.892 -3.305 1.00 96.50 91 GLY A N 1
ATOM 711 C CA . GLY A 1 91 ? 0.386 11.597 -2.097 1.00 96.50 91 GLY A CA 1
ATOM 712 C C . GLY A 1 91 ? 0.278 10.144 -1.634 1.00 96.50 91 GLY A C 1
ATOM 713 O O . GLY A 1 91 ? -0.216 9.271 -2.360 1.00 96.50 91 GLY A O 1
ATOM 714 N N . ASP A 1 92 ? 0.777 9.923 -0.421 1.00 97.81 92 ASP A N 1
ATOM 715 C CA . ASP A 1 92 ? 0.825 8.621 0.234 1.00 97.81 92 ASP A CA 1
ATOM 716 C C . ASP A 1 92 ? -0.539 8.230 0.809 1.00 97.81 92 ASP A C 1
ATOM 718 O O . ASP A 1 92 ? -1.407 9.071 1.080 1.00 97.81 92 ASP A O 1
ATOM 722 N N . ILE A 1 93 ? -0.708 6.927 1.015 1.00 98.50 93 ILE A N 1
ATOM 723 C CA . ILE A 1 93 ? -1.847 6.356 1.725 1.00 98.50 93 ILE A CA 1
ATOM 724 C C . ILE A 1 93 ? -1.352 5.629 2.971 1.00 98.50 93 ILE A C 1
ATOM 726 O O . ILE A 1 93 ? -0.235 5.115 3.005 1.00 98.50 93 ILE A O 1
ATOM 730 N N . GLN A 1 94 ? -2.198 5.573 3.987 1.00 98.62 94 GLN A N 1
ATOM 731 C CA . GLN A 1 94 ? -1.926 4.909 5.254 1.00 98.62 94 GLN A CA 1
ATOM 732 C C . GLN A 1 94 ? -3.129 4.067 5.666 1.00 98.62 94 GLN A C 1
ATOM 734 O O . GLN A 1 94 ? -4.263 4.346 5.268 1.00 98.62 94 GLN A O 1
ATOM 739 N N . THR A 1 95 ? -2.890 3.030 6.465 1.00 98.50 95 THR A N 1
ATOM 740 C CA . THR A 1 95 ? -3.977 2.271 7.079 1.00 98.50 95 THR A CA 1
ATOM 741 C C . THR A 1 95 ? -4.734 3.165 8.057 1.00 98.50 95 THR A C 1
ATOM 743 O O . THR A 1 95 ? -4.129 3.913 8.824 1.00 98.50 95 THR A O 1
ATOM 746 N N . LYS A 1 96 ? -6.066 3.065 8.075 1.00 98.38 96 LYS A N 1
ATOM 747 C CA . LYS A 1 96 ? -6.895 3.768 9.071 1.00 98.38 96 LYS A CA 1
ATOM 748 C C . LYS A 1 96 ? -6.611 3.274 10.488 1.00 98.38 96 LYS A C 1
ATOM 750 O O . LYS A 1 96 ? -6.609 4.041 11.448 1.00 98.38 96 LYS A O 1
ATOM 755 N N . GLN A 1 97 ? -6.384 1.969 10.615 1.00 98.19 97 GLN A N 1
ATOM 756 C CA . GLN A 1 97 ? -5.983 1.346 11.866 1.00 98.19 97 GLN A CA 1
ATOM 757 C C . GLN A 1 97 ? -4.481 1.532 12.098 1.00 98.19 97 GLN A C 1
ATOM 759 O O . GLN A 1 97 ? -3.679 1.464 11.166 1.00 98.19 97 GLN A O 1
ATOM 764 N N . LYS A 1 98 ? -4.105 1.741 13.362 1.00 97.75 98 LYS A N 1
ATOM 765 C CA . LYS A 1 98 ? -2.711 1.768 13.815 1.00 97.75 98 LYS A CA 1
ATOM 766 C C . LYS A 1 98 ? -2.325 0.410 14.385 1.00 97.75 98 LYS A C 1
ATOM 768 O O . LYS A 1 98 ? -3.145 -0.248 15.023 1.00 97.75 98 LYS A O 1
ATOM 773 N N . PHE A 1 99 ? -1.069 0.030 14.187 1.00 97.81 99 PHE A N 1
ATOM 774 C CA . PHE A 1 99 ? -0.532 -1.262 14.600 1.00 97.81 99 PHE A CA 1
ATOM 775 C C . PHE A 1 99 ? 0.727 -1.085 15.457 1.00 97.81 99 PHE A C 1
ATOM 777 O O . PHE A 1 99 ? 1.454 -0.099 15.307 1.00 97.81 99 PHE A O 1
ATOM 784 N N . SER A 1 100 ? 0.963 -2.037 16.361 1.00 96.62 100 SER A N 1
ATOM 785 C CA . SER A 1 100 ? 2.213 -2.156 17.120 1.00 96.62 100 SER A CA 1
ATOM 786 C C . SER A 1 100 ? 2.996 -3.352 16.602 1.00 96.62 100 SER A C 1
ATOM 788 O O . SER A 1 100 ? 3.584 -3.258 15.532 1.00 96.62 100 SER A O 1
ATOM 790 N N . ASP A 1 101 ? 2.934 -4.485 17.295 1.00 97.94 101 ASP A N 1
ATOM 791 C CA . ASP A 1 101 ? 3.532 -5.726 16.823 1.00 97.94 101 ASP A CA 1
ATOM 792 C C . ASP A 1 101 ? 2.577 -6.375 15.820 1.00 97.94 101 ASP A C 1
ATOM 794 O O . ASP A 1 101 ? 1.385 -6.537 16.098 1.00 97.94 101 ASP A O 1
ATOM 798 N N . PHE A 1 102 ? 3.076 -6.707 14.631 1.00 97.69 102 PHE A N 1
ATOM 799 C CA . PHE A 1 102 ? 2.273 -7.330 13.584 1.00 97.69 102 PHE A CA 1
ATOM 800 C C . PHE A 1 102 ? 3.120 -8.204 12.663 1.00 97.69 102 PHE A C 1
ATOM 802 O O . PHE A 1 102 ? 4.326 -8.015 12.513 1.00 97.69 102 PHE A O 1
ATOM 809 N N . GLN A 1 103 ? 2.440 -9.127 11.992 1.00 97.12 103 GLN A N 1
ATOM 810 C CA . GLN A 1 103 ? 2.919 -9.765 10.776 1.00 97.12 1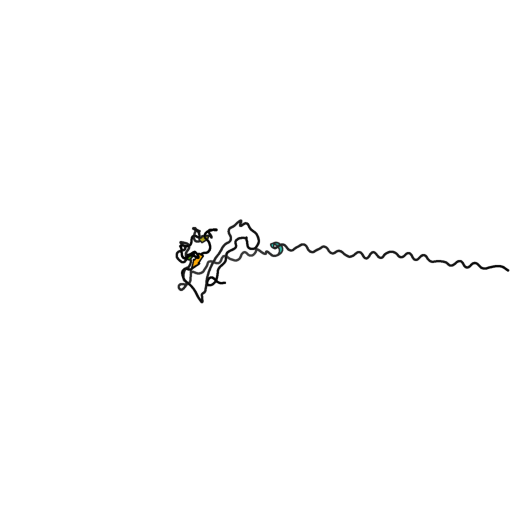03 GLN A CA 1
ATOM 811 C C . GLN A 1 103 ? 2.183 -9.139 9.589 1.00 97.12 103 GLN A C 1
ATOM 813 O O . GLN A 1 103 ? 0.973 -8.924 9.655 1.00 97.12 103 GLN A O 1
ATOM 818 N N . LEU A 1 104 ? 2.906 -8.833 8.512 1.00 96.31 104 LEU A N 1
ATOM 819 C CA . LEU A 1 104 ? 2.337 -8.248 7.300 1.00 96.31 104 LEU A CA 1
ATOM 820 C C . LEU A 1 104 ? 2.713 -9.082 6.077 1.00 96.31 104 LEU A C 1
ATOM 822 O O . LEU A 1 104 ? 3.884 -9.395 5.873 1.00 96.31 104 LEU A O 1
ATOM 826 N N . HIS A 1 105 ? 1.714 -9.358 5.241 1.00 94.06 105 HIS A N 1
ATOM 827 C CA . HIS A 1 105 ? 1.896 -9.828 3.871 1.00 94.06 105 HIS A CA 1
ATOM 828 C C . HIS A 1 105 ? 1.565 -8.689 2.903 1.00 94.06 105 HIS A C 1
ATOM 830 O O . HIS A 1 105 ? 0.501 -8.078 3.010 1.00 94.06 105 HIS A O 1
ATOM 836 N N . LEU A 1 106 ? 2.472 -8.391 1.974 1.00 94.94 106 LEU A N 1
ATOM 837 C CA . LEU A 1 106 ? 2.286 -7.379 0.937 1.00 94.94 106 LEU A CA 1
ATOM 838 C C . LEU A 1 106 ? 2.994 -7.836 -0.335 1.00 94.94 106 LEU A C 1
ATOM 840 O O . LEU A 1 106 ? 4.188 -8.131 -0.321 1.00 94.94 106 LEU A O 1
ATOM 844 N N . GLU A 1 107 ? 2.269 -7.803 -1.443 1.00 94.06 107 GLU A N 1
ATOM 845 C CA . GLU A 1 107 ? 2.819 -8.024 -2.775 1.00 94.06 107 GLU A CA 1
ATOM 846 C C . GLU A 1 107 ? 2.812 -6.715 -3.560 1.00 94.06 107 GLU A C 1
ATOM 848 O O . GLU A 1 107 ? 1.891 -5.901 -3.456 1.00 94.06 107 GLU A O 1
ATOM 853 N N . TRP A 1 108 ? 3.859 -6.497 -4.350 1.00 95.94 108 TRP A N 1
ATOM 854 C CA . TRP A 1 108 ? 4.014 -5.311 -5.179 1.00 95.94 108 TRP A CA 1
ATOM 855 C C . TRP A 1 108 ? 4.660 -5.692 -6.506 1.00 95.94 108 TRP A C 1
ATOM 857 O O . TRP A 1 108 ? 5.353 -6.701 -6.622 1.00 95.94 108 TRP A O 1
ATOM 867 N N . ARG A 1 109 ? 4.420 -4.871 -7.528 1.00 93.31 109 ARG A N 1
ATOM 868 C CA . ARG A 1 109 ? 4.962 -5.090 -8.869 1.00 93.31 109 ARG A CA 1
ATOM 869 C C . ARG A 1 109 ? 5.440 -3.790 -9.489 1.00 93.31 109 ARG A C 1
ATOM 871 O O . ARG A 1 109 ? 4.821 -2.740 -9.315 1.00 93.31 109 ARG A O 1
ATOM 878 N N . ILE A 1 110 ? 6.498 -3.890 -10.281 1.00 91.88 110 ILE A N 1
ATOM 879 C CA . ILE A 1 110 ? 6.949 -2.823 -11.173 1.00 91.88 110 ILE A CA 1
ATOM 880 C C . ILE A 1 110 ? 6.275 -3.044 -12.533 1.00 91.88 110 ILE A C 1
ATOM 882 O O . ILE A 1 110 ? 6.307 -4.169 -13.033 1.00 91.88 110 ILE A O 1
ATOM 886 N N . PRO A 1 111 ? 5.648 -2.024 -13.147 1.00 90.62 111 PRO A N 1
ATOM 887 C CA . PRO A 1 111 ? 5.055 -2.183 -14.469 1.00 90.62 111 PRO A CA 1
ATOM 888 C C . PRO A 1 111 ? 6.131 -2.443 -15.529 1.00 90.62 111 PRO A C 1
ATOM 890 O O . PRO A 1 111 ? 7.245 -1.913 -15.458 1.00 90.62 111 PRO A O 1
ATOM 893 N N . GLU A 1 112 ? 5.771 -3.215 -16.551 1.00 89.69 112 GLU A N 1
ATOM 894 C CA . GLU A 1 112 ? 6.624 -3.421 -17.719 1.00 89.69 112 GLU A CA 1
ATOM 895 C C . GLU A 1 112 ? 6.989 -2.088 -18.386 1.00 89.69 112 GLU A C 1
ATOM 897 O O . GLU A 1 112 ? 6.210 -1.132 -18.405 1.00 89.69 112 GLU A O 1
ATOM 902 N N . GLY A 1 113 ? 8.204 -2.012 -18.931 1.00 90.00 113 GLY A N 1
ATOM 903 C CA . GLY A 1 113 ? 8.668 -0.821 -19.645 1.00 90.00 113 GLY A CA 1
ATOM 904 C C . GLY A 1 113 ? 8.869 0.421 -18.767 1.00 90.00 113 GLY A C 1
ATOM 905 O O . GLY A 1 113 ? 8.918 1.532 -19.304 1.00 90.00 113 GLY A O 1
ATOM 906 N N . ILE A 1 114 ? 8.993 0.272 -17.438 1.00 92.00 114 ILE A N 1
ATOM 907 C CA . ILE A 1 114 ? 9.280 1.405 -16.550 1.00 92.00 114 ILE A CA 1
ATOM 908 C C . ILE A 1 114 ? 10.544 2.160 -16.998 1.00 92.00 114 ILE A C 1
ATOM 910 O O . ILE A 1 114 ? 11.584 1.577 -17.314 1.00 92.00 114 ILE A O 1
ATOM 914 N N . LYS A 1 115 ? 10.445 3.491 -17.007 1.00 92.69 115 LYS A N 1
ATOM 915 C CA . LYS A 1 115 ? 11.551 4.416 -17.269 1.00 92.69 115 LYS A CA 1
ATOM 916 C C . LYS A 1 115 ? 12.078 4.998 -15.957 1.00 92.69 115 LYS A C 1
ATOM 918 O O . LYS A 1 115 ? 11.363 5.032 -14.958 1.00 92.69 115 LYS A O 1
ATOM 923 N N . GLY A 1 116 ? 13.310 5.495 -15.988 1.00 91.75 116 GLY A N 1
ATOM 924 C CA . GLY A 1 116 ? 14.000 6.071 -14.835 1.00 91.75 116 GLY A CA 1
ATOM 925 C C . GLY A 1 116 ? 15.260 5.291 -14.474 1.00 91.75 116 GLY A C 1
ATOM 926 O O . GLY A 1 116 ? 15.488 4.178 -14.961 1.00 91.75 116 GLY A O 1
ATOM 927 N N . GLU A 1 117 ? 16.065 5.894 -13.609 1.00 90.94 117 GLU A N 1
ATOM 928 C CA . GLU A 1 117 ? 17.361 5.385 -13.163 1.00 90.94 117 GLU A CA 1
ATOM 929 C C . GLU A 1 117 ? 17.475 5.507 -11.642 1.00 90.94 117 GLU A C 1
ATOM 931 O O . GLU A 1 117 ? 16.864 6.392 -11.036 1.00 90.94 117 GLU A O 1
ATOM 936 N N . SER A 1 118 ? 18.269 4.626 -11.024 1.00 93.19 118 SER A N 1
ATOM 937 C CA . SER A 1 118 ? 18.525 4.634 -9.578 1.00 93.19 118 SER A CA 1
ATOM 938 C C . SER A 1 118 ? 17.217 4.716 -8.758 1.00 93.19 118 SER A C 1
ATOM 940 O O . SER A 1 118 ? 16.213 4.091 -9.105 1.00 93.19 118 SER A O 1
ATOM 942 N N . GLN A 1 119 ? 17.204 5.522 -7.696 1.00 92.81 119 GLN A N 1
ATOM 943 C CA . GLN A 1 119 ? 16.065 5.786 -6.812 1.00 92.81 119 GLN A CA 1
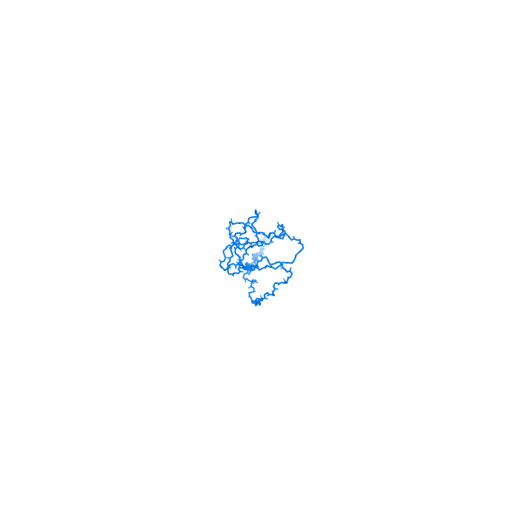ATOM 944 C C . GLN A 1 119 ? 14.829 6.381 -7.514 1.00 92.81 119 GLN A C 1
ATOM 946 O O . GLN A 1 119 ? 13.798 6.535 -6.871 1.00 92.81 119 GLN A O 1
ATOM 951 N N . ALA A 1 120 ? 14.890 6.729 -8.804 1.00 92.31 120 ALA A N 1
ATOM 952 C CA . ALA A 1 120 ? 13.754 7.261 -9.560 1.00 92.31 120 ALA A CA 1
ATOM 953 C C . ALA A 1 120 ? 13.048 6.205 -10.436 1.00 92.31 120 ALA A C 1
ATOM 955 O O . ALA A 1 120 ? 12.090 6.532 -11.141 1.00 92.31 120 ALA A O 1
ATOM 956 N N . ARG A 1 121 ? 13.484 4.938 -10.408 1.00 93.75 121 ARG A N 1
ATOM 957 C CA . ARG A 1 121 ? 12.926 3.862 -11.243 1.00 93.75 121 ARG A CA 1
ATOM 958 C C . ARG A 1 121 ? 11.915 2.998 -10.478 1.00 93.75 121 ARG A C 1
ATOM 960 O O . ARG A 1 121 ? 12.202 1.864 -10.122 1.00 93.75 121 ARG A O 1
ATOM 967 N N . GLY A 1 122 ? 10.711 3.532 -10.259 1.00 93.81 122 GLY A N 1
ATOM 968 C CA . GLY A 1 122 ? 9.613 2.787 -9.616 1.00 93.81 122 GLY A CA 1
ATOM 969 C C . GLY A 1 122 ? 9.662 2.774 -8.086 1.00 93.81 122 GLY A C 1
ATOM 970 O O . GLY A 1 122 ? 9.231 1.809 -7.470 1.00 93.81 122 GLY A O 1
ATOM 971 N N . ASN A 1 123 ? 10.197 3.836 -7.484 1.00 95.62 123 ASN A N 1
ATOM 972 C CA . ASN A 1 123 ? 10.331 3.954 -6.036 1.00 95.62 123 ASN A CA 1
ATOM 973 C C . ASN A 1 123 ? 8.975 4.144 -5.339 1.00 95.62 123 ASN A C 1
ATOM 975 O O . ASN A 1 123 ? 8.145 4.950 -5.769 1.00 95.62 123 ASN A O 1
ATOM 979 N N . SER A 1 124 ? 8.797 3.377 -4.270 1.00 95.75 124 SER A N 1
ATOM 980 C CA . SER A 1 124 ? 7.720 3.424 -3.288 1.00 95.75 124 SER A CA 1
ATOM 981 C C . SER A 1 124 ? 8.298 2.941 -1.950 1.00 95.75 124 SER A C 1
ATOM 983 O O . SER A 1 124 ? 9.410 2.415 -1.912 1.00 95.75 124 SER A O 1
ATOM 985 N N . GLY A 1 125 ? 7.543 3.070 -0.860 1.00 96.50 125 GLY A N 1
ATOM 986 C CA . GLY A 1 125 ? 7.948 2.564 0.452 1.00 96.50 125 GLY A CA 1
ATOM 987 C C . GLY A 1 125 ? 6.779 1.985 1.237 1.00 96.50 125 GLY A C 1
ATOM 988 O O . GLY A 1 125 ? 5.637 2.415 1.073 1.00 96.50 125 GLY A O 1
ATOM 989 N N . LEU A 1 126 ? 7.081 1.008 2.088 1.00 97.81 126 LEU A N 1
ATOM 990 C CA . LEU A 1 126 ? 6.214 0.574 3.177 1.00 97.81 126 LEU A CA 1
ATOM 991 C C . LEU A 1 126 ? 6.799 1.159 4.460 1.00 97.81 126 LEU A C 1
ATOM 993 O O . LEU A 1 126 ? 7.866 0.723 4.876 1.00 97.81 126 LEU A O 1
ATOM 997 N N . PHE A 1 127 ? 6.098 2.118 5.064 1.00 97.62 127 PHE A N 1
ATOM 998 C CA . PHE A 1 127 ? 6.555 2.761 6.291 1.00 97.62 127 PHE A CA 1
ATOM 999 C C . PHE A 1 127 ? 5.969 2.065 7.517 1.00 97.62 127 PHE A C 1
ATOM 1001 O O . PHE A 1 127 ? 4.763 2.157 7.777 1.00 97.62 127 PHE A O 1
ATOM 1008 N N . LEU A 1 128 ? 6.806 1.387 8.298 1.00 97.94 128 LEU A N 1
ATOM 1009 C CA . LEU A 1 128 ? 6.366 0.716 9.517 1.00 97.94 128 LEU A CA 1
ATOM 1010 C C . LEU A 1 128 ? 5.980 1.775 10.551 1.00 97.94 128 LEU A C 1
ATOM 1012 O O . LEU A 1 128 ? 6.774 2.644 10.915 1.00 97.94 128 LEU A O 1
ATOM 1016 N N . GLN A 1 129 ? 4.715 1.724 10.977 1.00 96.50 129 GLN A N 1
ATOM 1017 C CA . GLN A 1 129 ? 4.111 2.674 11.920 1.00 96.50 129 GLN A CA 1
ATOM 1018 C C . GLN A 1 129 ? 4.202 4.148 11.473 1.00 96.50 129 GLN A C 1
ATOM 1020 O O . GLN A 1 129 ? 4.072 5.055 12.294 1.00 96.50 129 GLN A O 1
ATOM 1025 N N . GLY A 1 130 ? 4.408 4.390 10.173 1.00 94.25 130 GLY A N 1
ATOM 1026 C CA . GLY A 1 130 ? 4.582 5.729 9.608 1.00 94.25 130 GLY A CA 1
ATOM 1027 C C . GLY A 1 130 ? 5.938 6.379 9.908 1.00 94.25 130 GLY A C 1
ATOM 1028 O O . GLY A 1 130 ? 6.054 7.592 9.754 1.00 94.25 130 GLY A O 1
ATOM 1029 N N . ILE A 1 131 ? 6.938 5.610 10.358 1.00 95.50 131 ILE A N 1
ATOM 1030 C CA . ILE A 1 131 ? 8.246 6.141 10.778 1.00 95.50 131 ILE A CA 1
ATOM 1031 C C . ILE A 1 131 ? 9.410 5.516 9.998 1.00 95.50 131 ILE A C 1
ATOM 1033 O O . ILE A 1 131 ? 10.304 6.259 9.590 1.00 95.50 131 ILE A O 1
ATOM 1037 N N . TYR A 1 132 ? 9.420 4.190 9.813 1.00 93.56 132 TYR A N 1
ATOM 1038 C CA . TYR A 1 132 ? 10.587 3.439 9.316 1.00 93.56 132 TYR A CA 1
ATOM 1039 C C . TYR A 1 132 ? 10.405 2.899 7.909 1.00 93.56 132 TYR A C 1
ATOM 1041 O O . TYR A 1 132 ? 9.343 2.282 7.689 1.00 93.56 132 TYR A O 1
#

Sequence (132 aa):
MKRQNLIILTGLIVLLPLNAQEKKYPERAPMTPAMTEYWQPQPPEVTPDPVPSDAIVLFDGKNLSQWENSKGAPAEWTVHNGVFTVKKGTGDIQTKQKFSDFQLHLEWRIPEGIKGESQARGNSGLFLQGIY

Nearest PDB structures (foldseek):
  4qhz-assembly1_B  TM=7.598E-01  e=4.919E-07  Parabacteroides distasonis ATCC 8503

Foldseek 3Di:
DDDDDDDDDDDDDDDDPPPPPDPDDDDPDDDDPVVVDDCPPPPPDDDDDPDPPPDDPCFQLPARPQKDAPVRHRDDFDRDDRDTHDDPPSHDMDGPDADDDDDDDDDDDQDPPFDDDDCGGRDDDDQRRVHD

Secondary structure (DSSP, 8-state):
------------------------PPPPPPPPGGGT----SPPPP-PPPPPPTTS--S--SS--TTEEETTSSBP-PEEETTEEE--TTS--EEESS--SS--------PPTT----GGGSS-----GGGT-

Radius of gyration: 36.85 Å; Cα contacts (8 Å, |Δi|>4): 78; chains: 1; bounding box: 130×35×45 Å

pLDDT: mean 84.91, std 16.6, range [39.75, 98.69]

Solvent-accessible surface area (backbone atoms only — not comparable to full-atom values): 9675 Å² total; per-residue (Å²): 138,86,84,87,84,89,81,81,86,80,80,82,81,80,83,73,82,81,77,77,74,77,82,78,71,82,77,78,76,80,86,53,74,72,83,72,62,72,77,67,79,68,79,77,88,77,80,78,74,77,80,57,92,86,58,81,81,66,64,84,40,78,60,53,86,48,32,15,24,88,82,76,44,78,44,74,54,46,66,52,95,57,41,74,43,88,41,89,89,68,72,61,70,43,62,72,68,86,74,81,92,80,88,85,87,85,87,85,82,80,66,86,88,72,66,68,59,79,86,61,47,79,69,80,84,81,54,56,85,77,76,81

Mean predicted aligned error: 13.51 Å